Protein AF-A0A258XJ43-F1 (afdb_monomer)

Sequence (71 aa):
MPRNLDLHPDRLLPVEPSVRALARELYASVKGLPIISPHGHTDPRWFAENETFGNATDLLLVPDHYVFRML

Secondary structure (DSSP, 8-state):
-PPP----TTTTS-SSHHHHHHHHHHHHHHTTSPP---S----THHHHH-PPP--HIIIIISS-HHHHTT-

Structure (mmCIF, N/CA/C/O backbone):
data_AF-A0A258XJ43-F1
#
_entry.id   AF-A0A258XJ43-F1
#
loop_
_atom_site.group_PDB
_atom_site.id
_atom_site.type_symbol
_atom_site.label_atom_id
_atom_site.label_alt_id
_atom_site.label_comp_id
_atom_site.label_asym_id
_atom_site.label_entity_id
_atom_site.label_seq_id
_atom_site.pdbx_PDB_ins_code
_atom_site.Cartn_x
_atom_site.Cartn_y
_atom_site.Cartn_z
_atom_site.occupancy
_atom_site.B_iso_or_equiv
_atom_site.auth_seq_id
_atom_site.auth_comp_id
_atom_site.auth_asym_id
_atom_site.auth_atom_id
_atom_site.pdbx_PDB_model_num
ATOM 1 N N . MET A 1 1 ? 25.203 9.989 14.120 1.00 71.00 1 MET A N 1
ATOM 2 C CA . MET A 1 1 ? 24.428 8.757 14.374 1.00 71.00 1 MET A CA 1
ATOM 3 C C . MET A 1 1 ? 23.110 8.879 13.627 1.00 71.00 1 MET A C 1
ATOM 5 O O . MET A 1 1 ? 22.449 9.894 13.835 1.00 71.00 1 MET A O 1
ATOM 9 N N . PRO A 1 2 ? 22.748 7.947 12.730 1.00 83.19 2 PRO A N 1
ATOM 10 C CA . PRO A 1 2 ? 21.412 7.950 12.141 1.00 83.19 2 PRO A CA 1
ATOM 11 C C . PRO A 1 2 ? 20.369 7.779 13.253 1.00 83.19 2 PRO A C 1
ATOM 13 O O . PRO A 1 2 ? 20.589 7.043 14.214 1.00 83.19 2 PRO A O 1
ATOM 16 N N . ARG A 1 3 ? 19.260 8.515 13.158 1.00 91.75 3 ARG A N 1
ATOM 17 C CA . ARG A 1 3 ? 18.137 8.402 14.094 1.00 91.75 3 ARG A CA 1
ATOM 18 C C . ARG A 1 3 ? 17.310 7.173 13.714 1.00 91.75 3 ARG A C 1
ATOM 20 O O . ARG A 1 3 ? 17.044 6.978 12.531 1.00 91.75 3 ARG A O 1
ATOM 27 N N . ASN A 1 4 ? 16.882 6.385 14.699 1.00 93.88 4 ASN A N 1
ATOM 28 C CA . ASN A 1 4 ? 15.981 5.260 14.448 1.00 93.88 4 ASN A CA 1
ATOM 29 C C . ASN A 1 4 ? 14.658 5.749 13.842 1.00 93.88 4 ASN A C 1
ATOM 31 O O . ASN A 1 4 ? 14.080 6.732 14.311 1.00 93.88 4 ASN A O 1
ATOM 35 N N . LEU A 1 5 ? 14.187 5.038 12.819 1.00 95.31 5 LEU A N 1
ATOM 36 C CA . LEU A 1 5 ? 12.854 5.209 12.258 1.00 95.31 5 LEU A CA 1
ATOM 37 C C . LEU A 1 5 ? 11.876 4.334 13.053 1.00 95.31 5 LEU A C 1
ATOM 39 O O . LEU A 1 5 ? 11.960 3.111 12.979 1.00 95.31 5 LEU A O 1
ATOM 43 N N . ASP A 1 6 ? 10.965 4.957 13.802 1.00 95.44 6 ASP A N 1
ATOM 44 C CA . ASP A 1 6 ? 9.893 4.267 14.528 1.00 95.44 6 ASP A CA 1
ATOM 45 C C . ASP A 1 6 ? 8.544 4.506 13.834 1.00 95.44 6 ASP A C 1
ATOM 47 O O . ASP A 1 6 ? 8.028 5.626 13.802 1.00 95.44 6 ASP A O 1
ATOM 51 N N . LEU A 1 7 ? 7.985 3.451 13.237 1.00 96.25 7 LEU A N 1
ATOM 52 C CA . LEU A 1 7 ? 6.673 3.477 12.595 1.00 96.25 7 LEU A CA 1
ATOM 53 C C . LEU A 1 7 ? 5.637 2.869 13.535 1.00 96.25 7 LEU A C 1
ATOM 55 O O . LEU A 1 7 ? 5.378 1.665 13.505 1.00 96.25 7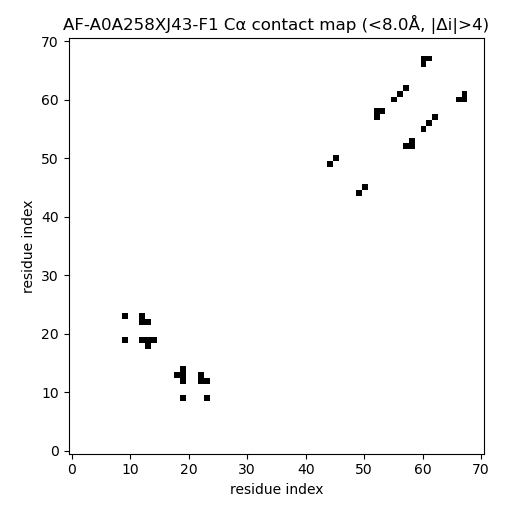 LEU A O 1
ATOM 59 N N . HIS A 1 8 ? 5.002 3.730 14.328 1.00 96.44 8 HIS A N 1
ATOM 60 C CA . HIS A 1 8 ? 4.019 3.302 15.315 1.00 96.44 8 HIS A CA 1
ATOM 61 C C . HIS A 1 8 ? 2.899 2.447 14.673 1.00 96.44 8 HIS A C 1
ATOM 63 O O . HIS A 1 8 ? 2.365 2.819 13.614 1.00 96.44 8 HIS A O 1
ATOM 69 N N . PRO A 1 9 ? 2.502 1.312 15.283 1.00 96.50 9 PRO A N 1
ATOM 70 C CA . PRO A 1 9 ? 1.456 0.440 14.742 1.00 96.50 9 PRO A CA 1
ATOM 71 C C . PRO A 1 9 ? 0.084 1.127 14.674 1.00 96.50 9 PRO A C 1
ATOM 73 O O . PRO A 1 9 ? -0.696 0.823 13.779 1.00 96.50 9 PRO A O 1
ATOM 76 N N . ASP A 1 10 ? -0.168 2.102 15.553 1.00 97.69 10 ASP A N 1
ATOM 77 C CA . ASP A 1 10 ? -1.409 2.900 15.587 1.00 97.69 10 ASP A CA 1
ATOM 78 C C . ASP A 1 10 ? -1.310 4.246 14.857 1.00 97.69 10 ASP A C 1
ATOM 80 O O . ASP A 1 10 ? -2.054 5.179 15.161 1.00 97.69 10 ASP A O 1
ATOM 84 N N . ARG A 1 11 ? -0.351 4.403 13.939 1.00 97.75 11 ARG A N 1
ATOM 85 C CA . ARG A 1 11 ? -0.261 5.617 13.115 1.00 97.75 11 ARG A CA 1
ATOM 86 C C . ARG A 1 11 ? -1.606 5.905 12.438 1.00 97.75 11 ARG A C 1
ATOM 88 O O . ARG A 1 11 ? -2.265 4.989 11.956 1.00 97.75 11 ARG A O 1
ATOM 95 N N . LEU A 1 12 ? -1.987 7.182 12.401 1.00 98.00 12 LEU A N 1
ATOM 96 C CA . LEU A 1 12 ? -3.261 7.683 11.860 1.00 98.00 12 LEU A CA 1
ATOM 97 C C . LEU A 1 12 ? -4.528 7.247 12.626 1.00 98.00 12 LEU A C 1
ATOM 99 O O . LEU A 1 12 ? -5.613 7.714 12.285 1.00 98.00 12 LEU A O 1
ATOM 103 N N . LEU A 1 13 ? -4.425 6.413 13.672 1.00 98.25 13 LEU A N 1
ATOM 104 C CA . LEU A 1 13 ? -5.574 6.087 14.519 1.00 98.25 13 LEU A CA 1
ATOM 105 C C . L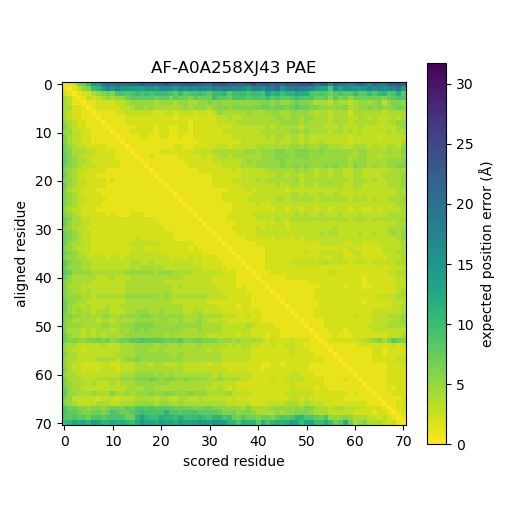EU A 1 13 ? -5.864 7.224 15.518 1.00 98.25 13 LEU A C 1
ATOM 107 O O . LEU A 1 13 ? -4.935 7.913 15.953 1.00 98.25 13 LEU A O 1
ATOM 111 N N . PRO A 1 14 ? -7.130 7.411 15.939 1.00 98.31 14 PRO A N 1
ATOM 112 C CA . PRO A 1 14 ? -7.498 8.443 16.910 1.00 98.31 14 PRO A CA 1
ATOM 113 C C . PRO A 1 14 ? -6.741 8.343 18.245 1.00 98.31 14 PRO A C 1
ATOM 115 O O . PRO A 1 14 ? -6.255 7.279 18.642 1.00 98.31 14 PRO A O 1
ATOM 118 N N . VAL A 1 15 ? -6.622 9.472 18.953 1.00 97.88 15 VAL A N 1
ATOM 119 C CA . VAL A 1 15 ? -5.895 9.538 20.235 1.00 97.88 15 VAL A CA 1
ATOM 120 C C . VAL A 1 15 ? -6.695 8.993 21.419 1.00 97.88 15 VAL A C 1
ATOM 122 O O . VAL A 1 15 ? -6.103 8.436 22.341 1.00 97.88 15 VAL A O 1
ATOM 125 N N . GLU A 1 16 ? -8.022 9.127 21.384 1.00 98.50 16 GLU A N 1
ATOM 126 C CA . GLU A 1 16 ? -8.904 8.667 22.457 1.00 98.50 16 GLU A CA 1
ATOM 127 C C . GLU A 1 16 ? -8.865 7.124 22.555 1.00 98.50 16 GLU A C 1
ATOM 129 O O . GLU A 1 16 ? -9.026 6.450 21.531 1.00 98.50 16 GLU A O 1
ATOM 134 N N . PRO A 1 17 ? -8.608 6.546 23.748 1.00 98.12 17 PRO A N 1
ATOM 135 C CA . PRO A 1 17 ? -8.381 5.110 23.903 1.00 98.12 17 PRO A CA 1
ATOM 136 C C . PRO A 1 17 ? -9.503 4.200 23.394 1.00 98.12 17 PRO A C 1
ATOM 138 O O . PRO A 1 17 ? -9.205 3.197 22.738 1.00 98.12 17 PRO A O 1
ATOM 141 N N . SER A 1 18 ? -10.768 4.518 23.678 1.00 98.38 18 SER A N 1
ATOM 142 C CA . SER A 1 18 ? -11.901 3.667 23.295 1.00 98.38 18 SER A CA 1
ATOM 143 C C . SER A 1 18 ? -12.129 3.663 21.778 1.00 98.38 18 SER A C 1
ATOM 145 O O . SER A 1 18 ? -12.290 2.606 21.166 1.00 98.38 18 SER A O 1
ATOM 147 N N . VAL A 1 19 ? -12.012 4.824 21.138 1.00 98.62 19 VAL A N 1
ATOM 148 C CA . VAL A 1 19 ? -12.113 5.001 19.690 1.00 98.62 19 VAL A CA 1
ATOM 149 C C . VAL A 1 19 ? -10.918 4.352 18.995 1.00 98.62 19 VAL A C 1
ATOM 151 O O . VAL A 1 19 ? -11.088 3.715 17.956 1.00 98.62 19 VAL A O 1
ATOM 154 N N . ARG A 1 20 ? -9.705 4.445 19.560 1.00 98.62 20 ARG A N 1
ATOM 155 C CA . ARG A 1 20 ? -8.530 3.747 19.017 1.00 98.62 20 ARG A CA 1
ATOM 156 C C . ARG A 1 20 ? -8.702 2.233 19.066 1.00 98.62 20 ARG A C 1
ATOM 158 O O . ARG A 1 20 ? -8.312 1.565 18.112 1.00 98.62 20 ARG A O 1
ATOM 165 N N . ALA A 1 21 ? -9.256 1.690 20.150 1.00 98.62 21 ALA A N 1
ATOM 166 C CA . ALA A 1 21 ? -9.529 0.258 20.259 1.00 98.62 21 ALA A CA 1
ATOM 167 C C . ALA A 1 21 ? -10.469 -0.205 19.136 1.00 98.62 21 ALA A C 1
ATOM 169 O O . ALA A 1 21 ? -10.112 -1.109 18.382 1.00 98.62 21 ALA A O 1
ATOM 170 N N . LEU A 1 22 ? -11.578 0.510 18.931 1.00 98.69 22 LEU A N 1
ATOM 171 C CA . LEU A 1 22 ? -12.501 0.238 17.830 1.00 98.69 22 LEU A CA 1
ATOM 172 C C . LEU A 1 22 ? -11.821 0.360 16.453 1.00 98.69 22 LEU A C 1
ATOM 174 O O . LEU A 1 22 ? -11.977 -0.508 15.597 1.00 98.69 22 LEU A O 1
ATOM 178 N N . ALA A 1 23 ? -11.019 1.406 16.234 1.00 98.75 23 ALA A N 1
ATOM 179 C CA . ALA A 1 23 ? -10.307 1.600 14.972 1.00 98.75 23 ALA A CA 1
ATOM 180 C C . ALA A 1 23 ? -9.299 0.470 14.683 1.00 98.75 23 ALA A C 1
ATOM 182 O O . ALA A 1 23 ? -9.155 0.059 13.530 1.00 98.75 23 ALA A O 1
ATOM 183 N N . ARG A 1 24 ? -8.633 -0.070 15.715 1.00 98.62 24 ARG A N 1
ATOM 184 C CA . ARG A 1 24 ? -7.748 -1.239 15.580 1.00 98.62 24 ARG A CA 1
ATOM 185 C C . ARG A 1 24 ? -8.514 -2.484 15.155 1.00 98.62 24 ARG A C 1
ATOM 187 O O . ARG A 1 24 ? -8.028 -3.193 14.279 1.00 98.62 24 ARG A O 1
ATOM 194 N N . GLU A 1 25 ? -9.674 -2.749 15.753 1.00 98.69 25 GLU A N 1
ATOM 195 C CA . GLU A 1 25 ? -10.513 -3.903 15.404 1.00 98.69 25 GLU A CA 1
ATOM 196 C C . GLU A 1 25 ? -10.974 -3.826 13.946 1.00 98.69 25 GLU A C 1
ATOM 198 O O . GLU A 1 25 ? -10.772 -4.768 13.174 1.00 98.69 25 GLU A O 1
ATOM 203 N N . LEU A 1 26 ? -11.490 -2.664 13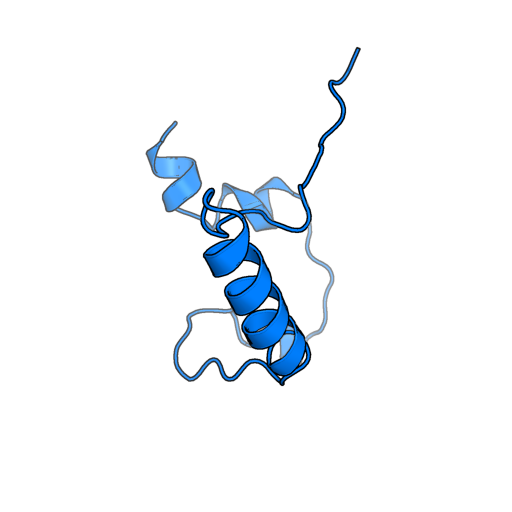.536 1.00 98.69 26 LEU A N 1
ATOM 204 C CA . LEU A 1 26 ? -11.905 -2.422 12.156 1.00 98.69 26 LEU A CA 1
ATOM 205 C C . LEU A 1 26 ? -10.731 -2.586 11.185 1.00 98.69 26 LEU A C 1
ATOM 207 O O . LEU A 1 26 ? -10.835 -3.344 10.222 1.00 98.69 26 LEU A O 1
ATOM 211 N N . TYR A 1 27 ? -9.586 -1.953 11.453 1.00 98.62 27 TYR A N 1
ATOM 212 C CA . TYR A 1 27 ? -8.406 -2.090 10.599 1.00 98.62 27 TYR A CA 1
ATOM 213 C C . TYR A 1 27 ? -7.889 -3.535 10.538 1.00 98.62 27 TYR A C 1
ATOM 215 O O . TYR A 1 27 ? -7.547 -4.019 9.459 1.00 98.62 27 TYR A O 1
ATOM 223 N N . ALA A 1 28 ? -7.868 -4.258 11.661 1.00 98.50 28 ALA A N 1
ATOM 224 C CA . ALA A 1 28 ? -7.444 -5.655 11.702 1.00 98.50 28 ALA A CA 1
ATOM 225 C C . ALA A 1 28 ? -8.310 -6.550 10.804 1.00 98.50 28 ALA A C 1
ATOM 227 O O . ALA A 1 28 ? -7.769 -7.465 10.185 1.00 98.50 28 ALA A O 1
ATOM 228 N N . SER A 1 29 ? -9.607 -6.248 10.683 1.00 98.56 29 SER A N 1
ATOM 229 C CA . SER A 1 29 ? -10.526 -6.985 9.809 1.00 98.56 29 SER A CA 1
ATOM 230 C C . SER A 1 29 ? -10.279 -6.773 8.308 1.00 98.56 29 SER A C 1
ATOM 232 O O . SER A 1 29 ? -10.632 -7.641 7.514 1.00 98.56 29 SER A O 1
ATOM 234 N N . VAL A 1 30 ? -9.645 -5.661 7.906 1.00 98.56 30 VAL A N 1
ATOM 235 C CA . VAL A 1 30 ? -9.505 -5.282 6.484 1.00 98.56 30 VAL A CA 1
ATOM 236 C C . VAL A 1 30 ? -8.065 -5.212 5.975 1.00 98.56 30 VAL A C 1
ATOM 238 O O . VAL A 1 30 ? -7.849 -5.318 4.773 1.00 98.56 30 VAL A O 1
ATOM 241 N N . LYS A 1 31 ? -7.057 -5.068 6.847 1.00 98.12 31 LYS A N 1
ATOM 242 C CA . LYS A 1 31 ? -5.655 -4.822 6.440 1.00 98.12 31 LYS A CA 1
ATOM 243 C C . LYS A 1 31 ? -5.021 -5.920 5.577 1.00 98.12 31 LYS A C 1
ATOM 245 O O . LYS A 1 31 ? -3.988 -5.679 4.965 1.00 98.12 31 LYS A O 1
ATOM 250 N N . GLY A 1 32 ? -5.581 -7.130 5.605 1.00 98.31 32 GLY A N 1
ATOM 251 C CA . GLY A 1 32 ? -5.110 -8.284 4.833 1.00 98.31 32 GLY A CA 1
ATOM 252 C C . GLY A 1 32 ? -5.910 -8.553 3.558 1.00 98.31 32 GLY A C 1
ATOM 253 O O . GLY A 1 32 ? -5.642 -9.544 2.884 1.00 98.31 32 GLY A O 1
ATOM 254 N N . LEU A 1 33 ? -6.910 -7.725 3.242 1.00 98.75 33 LEU A N 1
ATOM 255 C CA . LEU A 1 33 ? -7.694 -7.877 2.020 1.00 98.75 33 LEU A CA 1
ATOM 256 C C . LEU A 1 33 ? -6.866 -7.478 0.782 1.00 98.75 33 LEU A C 1
ATOM 258 O O . LEU A 1 33 ? -5.972 -6.635 0.890 1.00 98.75 33 LEU A O 1
ATOM 262 N N . PRO A 1 34 ? -7.159 -8.045 -0.404 1.00 98.75 34 PRO A N 1
ATOM 263 C CA . PRO A 1 34 ? -6.506 -7.639 -1.642 1.00 98.75 34 PRO A CA 1
ATOM 264 C C . PRO A 1 34 ? -6.731 -6.160 -1.960 1.00 98.75 34 PRO A C 1
ATOM 266 O O . PRO A 1 34 ? -7.825 -5.624 -1.777 1.00 98.75 34 PRO A O 1
ATOM 269 N N . ILE A 1 35 ? -5.701 -5.515 -2.507 1.00 98.44 35 ILE A N 1
ATOM 270 C CA . ILE A 1 35 ? -5.813 -4.150 -3.020 1.00 98.44 35 ILE A CA 1
ATOM 271 C C . ILE A 1 35 ? -6.526 -4.196 -4.373 1.00 98.44 35 ILE A C 1
ATOM 273 O O . ILE A 1 35 ? -6.050 -4.831 -5.312 1.00 98.44 35 ILE A O 1
ATOM 277 N N . ILE A 1 36 ? -7.641 -3.474 -4.485 1.00 98.56 36 ILE A N 1
ATOM 278 C CA . ILE A 1 36 ? -8.296 -3.183 -5.763 1.00 98.56 36 ILE A CA 1
ATOM 279 C C . ILE A 1 36 ? -7.890 -1.762 -6.159 1.00 98.56 36 ILE A C 1
ATOM 281 O O . ILE A 1 36 ? -8.300 -0.802 -5.513 1.00 98.56 36 ILE A O 1
ATOM 285 N N . SER A 1 37 ? -7.076 -1.633 -7.210 1.00 98.38 37 SER A N 1
ATOM 286 C CA . SER A 1 37 ? -6.625 -0.343 -7.753 1.00 98.38 37 SER A CA 1
ATOM 287 C C . SER A 1 37 ? -7.227 -0.128 -9.148 1.00 98.38 37 SER A C 1
ATOM 289 O O . SER A 1 37 ? -6.610 -0.498 -10.147 1.00 98.38 37 SER A O 1
ATOM 291 N N . PRO A 1 38 ? -8.465 0.393 -9.249 1.00 98.44 38 PRO A N 1
ATOM 292 C CA . PRO A 1 38 ? -9.200 0.453 -10.516 1.00 98.44 38 PRO A CA 1
ATOM 293 C C . PRO A 1 38 ? -8.737 1.590 -11.442 1.00 98.44 38 PRO A C 1
ATOM 295 O O . PRO A 1 38 ? -9.211 1.693 -12.570 1.00 98.44 38 PRO A O 1
ATOM 298 N N . HIS A 1 39 ? -7.842 2.461 -10.971 1.00 98.69 39 HIS A N 1
ATOM 299 C CA . HIS A 1 39 ? -7.291 3.577 -11.730 1.00 98.69 39 HIS A CA 1
ATOM 300 C C . HIS A 1 39 ? -5.852 3.857 -11.281 1.00 98.69 39 HIS A C 1
ATOM 302 O O . HIS A 1 39 ? -5.583 3.916 -10.082 1.00 98.69 39 HIS A O 1
ATOM 308 N N . GLY A 1 40 ? -4.931 4.038 -12.229 1.00 97.69 40 GLY A N 1
ATOM 309 C CA . GLY A 1 40 ? -3.521 4.292 -11.944 1.00 97.69 40 GLY A CA 1
ATOM 310 C C . GLY A 1 40 ? -2.696 4.568 -13.201 1.00 97.69 40 GLY A C 1
ATOM 311 O O . GLY A 1 40 ? -3.197 4.473 -14.319 1.00 97.69 40 GLY A O 1
ATOM 312 N N . HIS A 1 41 ? -1.423 4.908 -12.990 1.00 98.25 41 HIS A N 1
ATOM 313 C CA . HIS A 1 41 ? -0.475 5.310 -14.039 1.00 98.25 41 HIS A CA 1
ATOM 314 C C . HIS A 1 41 ? 0.878 4.583 -13.927 1.00 98.25 41 HIS A C 1
ATOM 316 O O . HIS A 1 41 ? 1.912 5.132 -14.297 1.00 98.25 41 HIS A O 1
ATOM 322 N N . THR A 1 42 ? 0.899 3.367 -13.377 1.00 98.25 42 THR A N 1
ATOM 323 C CA . THR A 1 42 ? 2.111 2.532 -13.376 1.00 98.25 42 THR A CA 1
ATOM 324 C C . THR A 1 42 ? 2.444 2.080 -14.802 1.00 98.25 42 THR A C 1
ATOM 326 O O . THR A 1 42 ? 1.539 1.859 -15.608 1.00 98.25 42 THR A O 1
ATOM 329 N N . ASP A 1 43 ? 3.733 1.959 -15.139 1.00 98.12 43 ASP A N 1
ATOM 330 C CA . ASP A 1 43 ? 4.139 1.528 -16.483 1.00 98.12 43 ASP A CA 1
ATOM 331 C C . ASP A 1 43 ? 3.865 0.018 -16.645 1.00 98.12 43 ASP A C 1
ATOM 333 O O . ASP A 1 43 ? 4.413 -0.786 -15.883 1.00 98.12 43 ASP A O 1
ATOM 337 N N . PRO A 1 44 ? 3.037 -0.413 -17.617 1.00 98.44 44 PRO A N 1
ATOM 338 C CA . PRO A 1 44 ? 2.733 -1.829 -17.815 1.00 98.44 44 PRO A CA 1
ATOM 339 C C . PRO A 1 44 ? 3.967 -2.671 -18.176 1.00 98.44 44 PRO A C 1
ATOM 341 O O . PRO A 1 44 ? 3.979 -3.874 -17.902 1.00 98.44 44 PRO A O 1
ATOM 344 N N . ARG A 1 45 ? 5.018 -2.070 -18.752 1.00 98.50 45 ARG A N 1
ATOM 345 C CA . ARG A 1 45 ? 6.244 -2.792 -19.134 1.00 98.50 45 ARG A CA 1
ATOM 346 C C . ARG A 1 45 ? 6.991 -3.360 -17.937 1.00 98.50 45 ARG A C 1
ATOM 348 O O . ARG A 1 45 ? 7.594 -4.418 -18.070 1.00 98.50 45 ARG A O 1
ATOM 355 N N . TRP A 1 46 ? 6.883 -2.729 -16.763 1.00 98.12 46 TRP A N 1
ATOM 356 C CA . TRP A 1 46 ? 7.488 -3.245 -15.530 1.00 98.12 46 TRP A CA 1
ATOM 357 C C . TRP A 1 46 ? 7.045 -4.679 -15.235 1.00 98.12 46 TRP A C 1
ATOM 359 O O . TRP A 1 46 ? 7.849 -5.501 -14.811 1.00 98.12 46 TRP A O 1
ATOM 369 N N . PHE A 1 47 ? 5.780 -4.998 -15.508 1.00 98.12 47 PHE A N 1
ATOM 370 C CA . PHE A 1 47 ? 5.227 -6.331 -15.282 1.00 98.12 47 PHE A CA 1
ATOM 371 C C . PHE A 1 47 ? 5.462 -7.277 -16.463 1.00 98.12 47 PHE A C 1
ATOM 373 O O . PHE A 1 47 ? 5.570 -8.483 -16.259 1.00 98.12 47 PHE A O 1
ATOM 380 N N . ALA A 1 48 ? 5.515 -6.746 -17.689 1.00 98.69 48 ALA A N 1
ATOM 381 C CA . ALA A 1 48 ? 5.719 -7.545 -18.896 1.00 98.69 48 ALA A CA 1
ATOM 382 C C . ALA A 1 48 ? 7.164 -8.051 -19.027 1.00 98.69 48 ALA A C 1
ATOM 384 O O . ALA A 1 48 ? 7.376 -9.199 -19.410 1.00 98.69 48 ALA A O 1
ATOM 385 N N . GLU A 1 49 ? 8.142 -7.199 -18.716 1.00 98.50 49 GLU A N 1
ATOM 386 C CA . GLU A 1 49 ? 9.572 -7.501 -18.859 1.00 98.50 49 GLU A CA 1
ATOM 387 C C . GLU A 1 49 ? 10.186 -8.009 -17.548 1.00 98.50 49 GLU A C 1
ATOM 389 O O . GLU A 1 49 ? 11.121 -8.802 -17.575 1.00 98.50 49 GLU A O 1
ATOM 394 N N . ASN A 1 50 ? 9.626 -7.610 -16.397 1.00 98.12 50 ASN A N 1
ATOM 395 C CA . ASN A 1 50 ? 10.090 -8.011 -15.065 1.00 98.12 50 ASN A CA 1
ATOM 396 C C . ASN A 1 50 ? 11.586 -7.712 -14.811 1.00 98.12 50 ASN A C 1
ATOM 398 O O . ASN A 1 50 ? 12.271 -8.430 -14.081 1.00 98.12 50 ASN A O 1
ATOM 402 N N . GLU A 1 51 ? 12.085 -6.635 -15.417 1.00 98.50 51 GLU A N 1
ATOM 403 C CA . GLU A 1 51 ? 13.432 -6.115 -15.193 1.00 98.50 51 GLU A CA 1
ATOM 404 C C . GLU A 1 51 ? 13.542 -5.413 -13.832 1.00 98.50 51 GLU A C 1
ATOM 406 O O . GLU A 1 51 ? 12.572 -4.880 -13.285 1.00 98.50 51 GLU A O 1
ATOM 411 N N . THR A 1 52 ? 14.750 -5.376 -13.270 1.00 98.12 52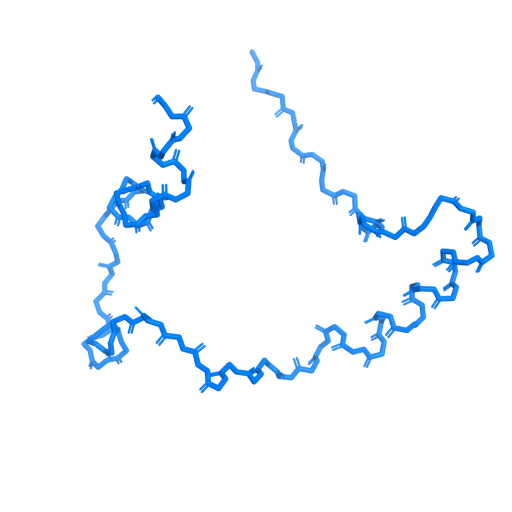 THR A N 1
ATOM 412 C CA . THR A 1 52 ? 15.003 -4.673 -12.005 1.00 98.12 52 THR A CA 1
ATOM 413 C C . THR A 1 52 ? 15.022 -3.156 -12.191 1.00 98.12 52 THR A C 1
ATOM 415 O O . THR A 1 52 ? 15.560 -2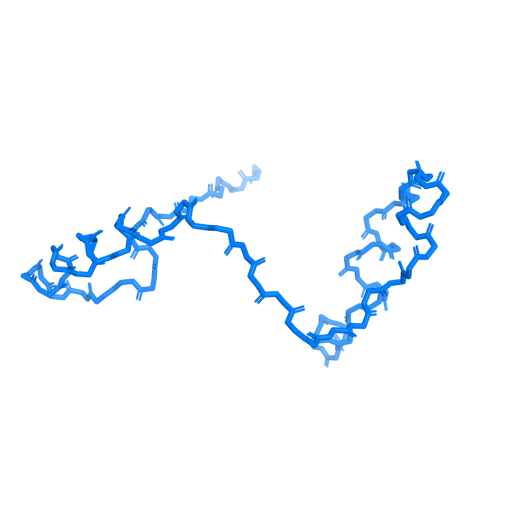.652 -13.175 1.00 98.12 52 THR A O 1
ATOM 418 N N . PHE A 1 53 ? 14.536 -2.406 -11.198 1.00 98.06 53 PHE A N 1
ATOM 419 C CA . PHE A 1 53 ? 14.723 -0.951 -11.158 1.00 98.06 53 PHE A CA 1
ATOM 420 C C . PHE A 1 53 ? 16.206 -0.575 -10.996 1.00 98.06 53 PHE A C 1
ATOM 422 O O . PHE A 1 53 ? 16.952 -1.267 -10.306 1.00 98.06 53 PHE A O 1
ATOM 429 N N . GLY A 1 54 ? 16.623 0.544 -11.598 1.00 96.94 54 GLY A N 1
ATOM 430 C CA . GLY A 1 54 ? 18.027 0.971 -11.630 1.00 96.94 54 GLY A CA 1
ATOM 431 C C . GLY A 1 54 ? 18.570 1.458 -10.282 1.00 96.94 54 GLY A C 1
ATOM 432 O O . GLY A 1 54 ? 19.468 0.847 -9.707 1.00 96.94 54 GLY A O 1
ATOM 433 N N . ASN A 1 55 ? 18.060 2.584 -9.775 1.00 97.88 55 ASN A N 1
ATOM 434 C CA . ASN A 1 55 ? 18.497 3.163 -8.501 1.00 97.88 55 ASN A CA 1
ATOM 435 C C . ASN A 1 55 ? 17.345 3.870 -7.759 1.00 97.88 55 ASN A C 1
ATOM 437 O O . ASN A 1 55 ? 16.226 3.983 -8.258 1.00 97.88 55 ASN A O 1
ATOM 441 N N . ALA A 1 56 ? 17.625 4.348 -6.541 1.00 97.75 56 ALA A N 1
ATOM 442 C CA . ALA A 1 56 ? 16.628 4.997 -5.690 1.00 97.75 56 ALA A CA 1
ATOM 443 C C . ALA A 1 56 ? 16.079 6.306 -6.282 1.00 97.75 56 ALA A C 1
ATOM 445 O O . ALA A 1 56 ? 14.896 6.593 -6.123 1.00 97.75 56 ALA A O 1
ATOM 446 N N . THR A 1 57 ? 16.913 7.086 -6.972 1.00 97.25 57 THR A N 1
ATOM 447 C CA . THR A 1 57 ? 16.508 8.352 -7.595 1.00 97.25 57 THR A CA 1
ATOM 448 C C . THR A 1 57 ? 15.529 8.106 -8.741 1.00 97.25 57 THR A C 1
ATOM 450 O O . THR A 1 57 ? 14.486 8.759 -8.792 1.00 97.25 57 THR A O 1
ATOM 453 N N . ASP A 1 58 ? 15.821 7.125 -9.596 1.00 96.69 58 ASP A N 1
ATOM 454 C CA . ASP A 1 58 ? 14.991 6.769 -10.753 1.00 96.69 58 ASP A CA 1
ATOM 455 C C . ASP A 1 58 ? 13.630 6.185 -10.349 1.00 96.69 58 ASP A C 1
ATOM 457 O O . ASP A 1 58 ? 12.656 6.342 -11.081 1.00 96.69 58 ASP A O 1
ATOM 461 N N . LEU A 1 59 ? 13.546 5.528 -9.185 1.00 97.44 59 LEU A N 1
ATOM 462 C CA . LEU A 1 59 ? 12.304 4.926 -8.694 1.00 97.44 59 LEU A CA 1
ATOM 463 C C . LEU A 1 59 ? 11.480 5.859 -7.792 1.00 97.44 59 LEU A C 1
ATOM 465 O O . LEU A 1 59 ? 10.258 5.880 -7.905 1.00 97.44 59 LEU A O 1
ATOM 469 N N . LEU A 1 60 ? 12.119 6.590 -6.870 1.00 97.50 60 LEU A N 1
ATOM 470 C CA . LEU A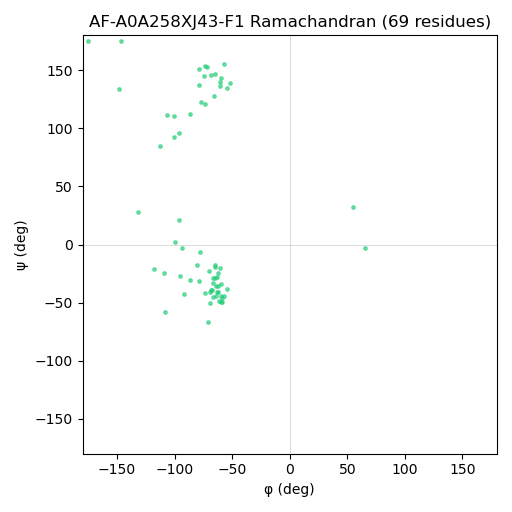 1 60 ? 11.424 7.288 -5.776 1.00 97.50 60 LEU A CA 1
ATOM 471 C C . LEU A 1 60 ? 11.402 8.815 -5.907 1.00 97.50 60 LEU A C 1
ATOM 473 O O . LEU A 1 60 ? 10.533 9.440 -5.308 1.00 97.50 60 LEU A O 1
ATOM 477 N N . LEU A 1 61 ? 12.353 9.428 -6.625 1.00 95.88 61 LEU A N 1
ATOM 478 C CA . LEU A 1 61 ? 12.493 10.891 -6.673 1.00 95.88 61 LEU A CA 1
ATOM 479 C C . LEU A 1 61 ? 12.070 11.477 -8.022 1.00 95.88 61 LEU A C 1
ATOM 481 O O . LEU A 1 61 ? 11.179 12.317 -8.072 1.00 95.88 61 LEU A O 1
ATOM 485 N N . VAL A 1 62 ? 12.701 11.037 -9.113 1.00 95.81 62 VAL A N 1
ATOM 486 C CA . VAL A 1 62 ? 12.462 11.565 -10.467 1.00 95.81 62 VAL A CA 1
ATOM 487 C C . VAL A 1 62 ? 11.005 11.413 -10.926 1.00 95.81 62 VAL A C 1
ATOM 489 O O . VAL A 1 62 ? 10.467 12.390 -11.450 1.00 95.81 62 VAL A O 1
ATOM 492 N N . PRO A 1 63 ? 10.335 10.252 -10.757 1.00 96.62 63 PRO A N 1
ATOM 493 C CA . PRO A 1 63 ? 8.974 10.085 -11.266 1.00 96.62 63 PRO A CA 1
ATOM 494 C C . PRO A 1 63 ? 7.905 10.709 -10.356 1.00 96.62 63 PRO A C 1
ATOM 496 O O . PRO A 1 63 ? 6.779 10.931 -10.807 1.00 96.62 63 PRO A O 1
ATOM 499 N N . ASP A 1 64 ? 8.227 10.999 -9.090 1.00 97.00 64 ASP A N 1
ATOM 500 C CA . ASP A 1 64 ? 7.271 11.540 -8.126 1.00 97.00 64 ASP A CA 1
ATOM 501 C C . ASP A 1 64 ? 7.360 13.069 -8.030 1.00 97.00 64 ASP A C 1
ATOM 503 O O . ASP A 1 64 ? 8.137 13.666 -7.278 1.00 97.00 64 ASP A O 1
ATOM 507 N N . HIS A 1 65 ? 6.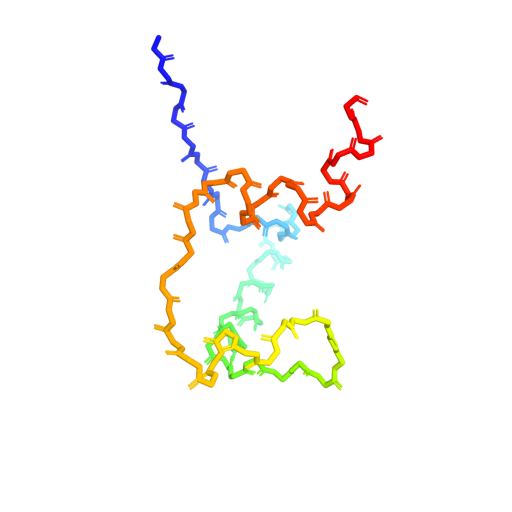480 13.724 -8.778 1.00 96.38 65 HIS A N 1
ATOM 508 C CA . HIS A 1 65 ? 6.371 15.174 -8.778 1.00 96.38 65 HIS A CA 1
ATOM 509 C C . HIS A 1 65 ? 5.916 15.760 -7.431 1.00 96.38 65 HIS A C 1
ATOM 511 O O . HIS A 1 65 ? 6.151 16.947 -7.209 1.00 96.38 65 HIS A O 1
ATOM 517 N N . TYR A 1 66 ? 5.290 14.996 -6.525 1.00 97.06 66 TYR A N 1
ATOM 518 C CA . TYR A 1 66 ? 4.972 15.501 -5.183 1.00 97.06 66 TYR A CA 1
ATOM 519 C C . TYR A 1 66 ? 6.237 15.727 -4.363 1.00 97.06 66 TYR A C 1
ATOM 521 O O . TYR A 1 66 ? 6.332 16.734 -3.662 1.00 97.06 66 TYR A O 1
ATOM 529 N N . VAL A 1 67 ? 7.217 14.827 -4.480 1.00 95.25 67 VAL A N 1
ATOM 530 C CA . VAL A 1 67 ? 8.507 14.974 -3.798 1.00 95.25 67 VAL A CA 1
ATOM 531 C C . VAL A 1 67 ? 9.291 16.127 -4.418 1.00 95.25 67 VAL A C 1
ATOM 533 O O . VAL A 1 67 ? 9.721 17.027 -3.699 1.00 95.25 67 VAL A O 1
ATOM 536 N N . PHE A 1 68 ? 9.430 16.152 -5.747 1.00 91.81 68 PHE A N 1
ATOM 537 C CA . PHE A 1 68 ? 10.257 17.164 -6.411 1.00 91.81 68 PHE A CA 1
ATOM 538 C C . PHE A 1 68 ? 9.699 18.590 -6.295 1.00 91.81 68 PHE A C 1
ATOM 540 O O . PHE A 1 68 ? 10.469 19.537 -6.183 1.00 91.81 68 PHE A O 1
AT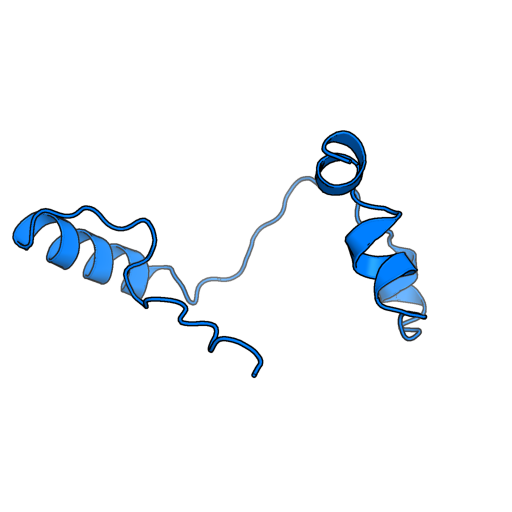OM 547 N N . ARG A 1 69 ? 8.371 18.771 -6.265 1.00 94.00 69 ARG A N 1
ATOM 548 C CA . ARG A 1 69 ? 7.750 20.105 -6.130 1.00 94.00 69 ARG A CA 1
ATOM 549 C C . ARG A 1 69 ? 8.035 20.811 -4.803 1.00 94.00 69 ARG A C 1
ATOM 551 O O . ARG A 1 69 ? 7.776 22.007 -4.715 1.00 94.00 69 ARG A O 1
ATOM 558 N N . MET A 1 70 ? 8.473 20.084 -3.780 1.00 86.94 70 MET A N 1
ATOM 559 C CA . MET A 1 70 ? 8.750 20.633 -2.449 1.00 86.94 70 MET A CA 1
ATOM 560 C C . MET A 1 70 ? 10.221 21.038 -2.252 1.00 86.94 70 MET A C 1
ATOM 562 O O . MET A 1 70 ? 10.554 21.523 -1.169 1.00 86.94 70 MET A O 1
ATOM 566 N N . LEU A 1 71 ? 11.083 20.809 -3.254 1.00 83.31 71 LEU A N 1
ATOM 567 C CA . LEU A 1 71 ? 12.523 21.095 -3.235 1.00 83.31 71 LEU A CA 1
ATOM 568 C C . LEU A 1 71 ? 12.870 22.470 -3.823 1.00 83.31 71 LEU A C 1
ATOM 570 O O . LEU A 1 71 ? 12.129 22.954 -4.708 1.00 83.31 71 LEU A O 1
#

Foldseek 3Di:
DDDDDDDDPQPPFDPDVVSSVVVCVVCVVPVPDDDDDPDDDDDVVCVVVVDDDDDPCRPPPVVDPVNVVVD

Radius of gyration: 18.15 Å; Cα contacts (8 Å, |Δi|>4): 20; chains: 1; bounding box: 37×29×43 Å

Mean predicted aligned error: 3.63 Å

Solvent-accessible surface area (backbone atoms only — not comparable to full-atom values): 4955 Å² total; per-residue (Å²): 129,88,77,85,86,81,80,62,94,64,65,95,52,61,87,55,68,70,61,26,53,52,51,49,55,56,45,67,76,50,75,82,58,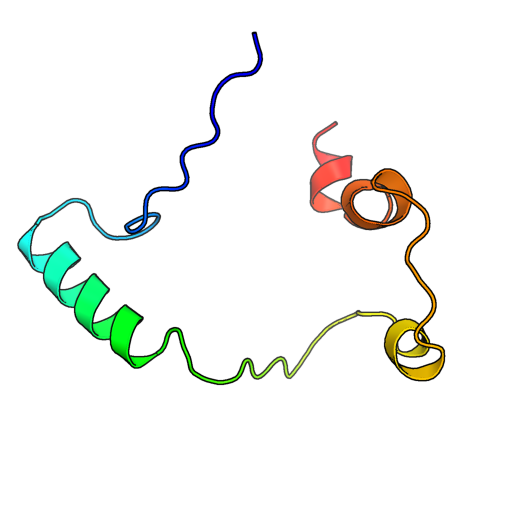84,87,85,75,94,72,86,84,77,69,68,59,54,74,75,70,63,66,82,83,89,50,68,54,72,67,65,40,73,74,32,61,77,63,54,70,75,109

pLDDT: mean 96.61, std 4.31, range [71.0, 98.75]